Protein AF-A0AAX2S0H6-F1 (afdb_monomer_lite)

Secondary structure (DSSP, 8-state):
------------------------------HHHHHHHHHHHHHHHHHHTSTT-HHHHHHHHHHHHHHHHHHHTS-HHHHHHHHHHHHHHHH--

InterPro domains:
  IPR020493 Uncharacterised protein family HI0310 [PF17274] (29-91)

Sequence (93 aa):
MNIMLKPRSVMIILASVFATITHVQANTLPEQCQKLFKETENLIAEAEKQPGTHVQLAKIKSKLKQSKQQILAMEHDIQIKSCDIGLAKLHTK

pLDDT: mean 82.6, std 18.58, range [35.72, 97.69]

Radius of gyration: 27.83 Å; chains: 1; bounding box: 58×28×86 Å

Organism: Histophilus somni (NCBI:txid731)

Structure (mmCIF, N/CA/C/O backbone):
data_AF-A0AAX2S0H6-F1
#
_entry.id   AF-A0AAX2S0H6-F1
#
loop_
_atom_site.group_PDB
_atom_site.id
_atom_site.type_symbol
_atom_site.label_atom_id
_atom_site.label_alt_id
_atom_site.label_comp_id
_atom_site.label_asym_id
_atom_site.label_entity_id
_atom_site.label_seq_id
_atom_site.pdbx_PDB_ins_code
_atom_site.Cartn_x
_atom_site.Cartn_y
_atom_site.Cartn_z
_atom_site.occupancy
_atom_site.B_iso_or_equiv
_atom_site.auth_seq_id
_atom_site.auth_comp_id
_atom_site.auth_asym_id
_atom_site.auth_atom_id
_atom_site.pdbx_PDB_model_num
ATOM 1 N N . MET A 1 1 ? 44.552 21.184 -65.399 1.00 42.53 1 MET A N 1
ATOM 2 C CA . MET A 1 1 ? 43.901 19.937 -65.860 1.00 42.53 1 MET A CA 1
ATOM 3 C C . MET A 1 1 ? 43.091 19.399 -64.697 1.00 42.53 1 MET A C 1
ATOM 5 O O . MET A 1 1 ? 43.671 18.856 -63.769 1.00 42.53 1 MET A O 1
ATOM 9 N N . ASN A 1 2 ? 41.779 19.632 -64.702 1.00 35.72 2 ASN A N 1
ATOM 10 C CA . ASN A 1 2 ? 40.897 19.213 -63.614 1.00 35.72 2 ASN A CA 1
ATOM 11 C C . ASN A 1 2 ? 40.229 17.899 -64.020 1.00 35.72 2 ASN A C 1
ATOM 13 O O . ASN A 1 2 ? 39.490 17.862 -65.002 1.00 35.72 2 ASN A O 1
ATOM 17 N N . ILE A 1 3 ? 40.504 16.826 -63.280 1.00 50.69 3 ILE A N 1
ATOM 18 C CA . ILE A 1 3 ? 39.831 15.540 -63.459 1.00 50.69 3 ILE A CA 1
ATOM 19 C C . ILE A 1 3 ? 38.497 15.629 -62.719 1.00 50.69 3 ILE A C 1
ATOM 21 O O . ILE A 1 3 ? 38.436 15.660 -61.493 1.00 50.69 3 ILE A O 1
ATOM 25 N N . MET A 1 4 ? 37.428 15.731 -63.502 1.00 49.31 4 MET A N 1
ATOM 26 C CA . MET A 1 4 ? 36.046 15.758 -63.048 1.00 49.31 4 MET A CA 1
ATOM 27 C C . MET A 1 4 ? 35.574 14.315 -62.837 1.00 49.31 4 MET A C 1
ATOM 29 O O . MET A 1 4 ? 35.252 13.617 -63.797 1.00 49.31 4 MET A O 1
ATOM 33 N N . LEU A 1 5 ? 35.543 13.855 -61.584 1.00 56.44 5 LEU A N 1
ATOM 34 C CA . LEU A 1 5 ? 34.917 12.587 -61.210 1.00 56.44 5 LEU A CA 1
ATOM 35 C C . LEU A 1 5 ? 33.468 12.876 -60.786 1.00 56.44 5 LEU A C 1
ATOM 37 O O . LEU A 1 5 ? 33.225 13.478 -59.745 1.00 56.44 5 LEU A O 1
ATOM 41 N N . LYS A 1 6 ? 32.498 12.491 -61.624 1.00 59.22 6 LYS A N 1
ATOM 42 C CA . LYS A 1 6 ? 31.060 12.526 -61.310 1.00 59.22 6 LYS A CA 1
ATOM 43 C C . LYS A 1 6 ? 30.709 11.347 -60.391 1.00 59.22 6 LYS A C 1
ATOM 45 O O . LYS A 1 6 ? 30.780 10.212 -60.865 1.00 59.22 6 LYS A O 1
ATOM 50 N N . PRO A 1 7 ? 30.255 11.555 -59.143 1.00 57.03 7 PRO A N 1
ATOM 51 C CA . PRO A 1 7 ? 29.583 10.497 -58.406 1.00 57.03 7 PRO A CA 1
ATOM 52 C C . PRO A 1 7 ? 28.163 10.346 -58.964 1.00 57.03 7 PRO A C 1
ATOM 54 O O . PRO A 1 7 ? 27.322 11.239 -58.862 1.00 57.03 7 PRO A O 1
ATOM 57 N N . ARG A 1 8 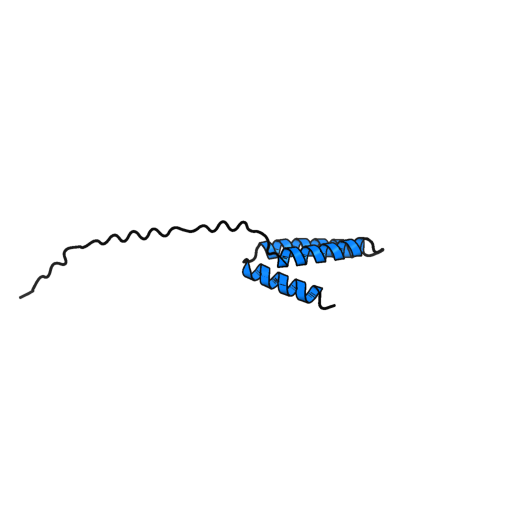? 27.912 9.212 -59.619 1.00 57.41 8 ARG A N 1
ATOM 58 C CA . ARG A 1 8 ? 26.576 8.785 -60.035 1.00 57.41 8 ARG A CA 1
ATOM 59 C C . ARG A 1 8 ? 25.778 8.500 -58.760 1.00 57.41 8 ARG A C 1
ATOM 61 O O . ARG A 1 8 ? 26.133 7.600 -58.008 1.00 57.41 8 ARG A O 1
ATOM 68 N N . SER A 1 9 ? 24.750 9.307 -58.511 1.00 57.41 9 SER A N 1
ATOM 69 C CA . SER A 1 9 ? 23.854 9.214 -57.360 1.00 57.41 9 SER A CA 1
ATOM 70 C C . SER A 1 9 ? 23.305 7.797 -57.185 1.00 57.41 9 SER A C 1
ATOM 72 O O . SER A 1 9 ? 22.453 7.361 -57.957 1.00 57.41 9 SER A O 1
ATOM 74 N N . VAL A 1 10 ? 23.773 7.090 -56.158 1.00 58.81 10 VAL A N 1
ATOM 75 C CA . VAL A 1 10 ? 23.117 5.883 -55.645 1.00 58.81 10 VAL A CA 1
ATOM 76 C C . VAL A 1 10 ? 22.330 6.320 -54.418 1.00 58.81 10 VAL A C 1
ATOM 78 O O . VAL A 1 10 ? 22.852 6.409 -53.310 1.00 58.81 10 VAL A O 1
ATOM 81 N N . MET A 1 11 ? 21.071 6.683 -54.647 1.00 54.88 11 MET A N 1
ATOM 82 C CA . MET A 1 11 ? 20.124 7.019 -53.593 1.00 54.88 11 MET A CA 1
ATOM 83 C C . MET A 1 11 ? 19.642 5.709 -52.955 1.00 54.88 11 MET A C 1
ATOM 85 O O . MET A 1 11 ? 18.665 5.111 -53.397 1.00 54.88 11 MET A O 1
ATOM 89 N N . ILE A 1 12 ? 20.372 5.227 -51.947 1.00 62.19 12 ILE A N 1
ATOM 90 C CA . ILE A 1 12 ? 19.936 4.108 -51.103 1.00 62.19 12 ILE A CA 1
ATOM 91 C C . ILE A 1 12 ? 18.867 4.658 -50.158 1.00 62.19 12 ILE A C 1
ATOM 93 O O . ILE A 1 12 ? 19.176 5.240 -49.120 1.00 62.19 12 ILE A O 1
ATOM 97 N N . ILE A 1 13 ? 17.598 4.515 -50.540 1.00 59.38 13 ILE A N 1
ATOM 98 C CA . ILE A 1 13 ? 16.469 4.788 -49.648 1.00 59.38 13 ILE A CA 1
ATOM 99 C C . ILE A 1 13 ? 16.362 3.595 -48.694 1.00 59.38 13 ILE A C 1
ATOM 101 O O . ILE A 1 13 ? 15.661 2.621 -48.960 1.00 59.38 13 ILE A O 1
ATOM 105 N N . LEU A 1 14 ? 17.113 3.651 -47.593 1.00 60.25 14 LEU A N 1
ATOM 106 C CA . LEU A 1 14 ? 16.956 2.730 -46.474 1.00 60.25 14 LEU A CA 1
ATOM 107 C C . LEU A 1 14 ? 15.702 3.166 -45.704 1.00 60.25 14 LEU A C 1
ATOM 109 O O . LEU A 1 14 ? 15.765 3.973 -44.779 1.00 60.25 14 LEU A O 1
ATOM 113 N N . ALA A 1 15 ? 14.534 2.694 -46.136 1.00 59.25 15 ALA A N 1
ATOM 114 C CA . ALA A 1 15 ? 13.301 2.878 -45.385 1.00 59.25 15 ALA A CA 1
ATOM 115 C C . ALA A 1 15 ? 13.371 2.008 -44.120 1.00 59.25 15 ALA A C 1
ATOM 117 O O . ALA A 1 15 ? 12.935 0.858 -44.117 1.00 59.25 15 ALA A O 1
ATOM 118 N N . SER A 1 16 ? 13.969 2.534 -43.044 1.00 60.47 16 SER A N 1
ATOM 119 C CA . SER A 1 16 ? 13.862 1.916 -41.726 1.00 60.47 16 SER A CA 1
ATOM 120 C C . SER A 1 16 ? 12.419 2.073 -41.262 1.00 60.47 16 SER A C 1
ATOM 122 O O . SER A 1 16 ? 12.015 3.130 -40.771 1.00 60.47 16 SER A O 1
ATOM 124 N N . VAL A 1 17 ? 11.622 1.026 -41.444 1.00 62.22 17 VAL A N 1
ATOM 125 C CA . VAL A 1 17 ? 10.330 0.910 -40.778 1.00 62.22 17 VAL A CA 1
ATOM 126 C C . VAL A 1 17 ? 10.638 0.704 -39.296 1.00 62.22 17 VAL A C 1
ATOM 128 O O . VAL A 1 17 ? 10.844 -0.418 -38.842 1.00 62.22 17 VAL A O 1
ATOM 131 N N . PHE A 1 18 ? 10.738 1.799 -38.539 1.00 65.06 18 PHE A N 1
ATOM 132 C CA . PHE A 1 18 ? 10.642 1.737 -37.086 1.00 65.06 18 PHE A CA 1
ATOM 133 C C . PHE A 1 18 ? 9.204 1.334 -36.774 1.00 65.06 18 PHE A C 1
ATOM 135 O O . PHE A 1 18 ? 8.306 2.170 -36.712 1.00 65.06 18 PHE A O 1
ATOM 142 N N . ALA A 1 19 ? 8.977 0.029 -36.640 1.00 58.84 19 ALA A N 1
ATOM 143 C CA . ALA A 1 19 ? 7.784 -0.477 -35.994 1.00 58.84 19 ALA A CA 1
ATOM 144 C C . ALA A 1 19 ? 7.822 0.032 -34.548 1.00 58.84 19 ALA A C 1
ATOM 146 O O . ALA A 1 19 ? 8.599 -0.450 -33.723 1.00 58.84 19 ALA A O 1
ATOM 147 N N . THR A 1 20 ? 7.028 1.056 -34.252 1.00 54.31 20 THR A N 1
ATOM 148 C CA . THR A 1 20 ? 6.728 1.448 -32.882 1.00 54.31 20 THR A CA 1
ATOM 149 C C . THR A 1 20 ? 5.953 0.295 -32.257 1.00 54.31 20 THR A C 1
ATOM 151 O O . THR A 1 20 ? 4.749 0.151 -32.452 1.00 54.31 20 THR A O 1
ATOM 154 N N . ILE A 1 21 ? 6.660 -0.575 -31.534 1.00 61.94 21 ILE A N 1
ATOM 155 C CA . ILE A 1 21 ? 6.034 -1.545 -30.640 1.00 61.94 21 ILE A CA 1
ATOM 156 C C . ILE A 1 21 ? 5.388 -0.711 -29.536 1.00 61.94 21 ILE A C 1
ATOM 158 O O . ILE A 1 21 ? 6.027 -0.345 -28.551 1.00 61.94 21 ILE A O 1
ATOM 162 N N . THR A 1 22 ? 4.124 -0.346 -29.720 1.00 49.56 22 THR A N 1
ATOM 163 C CA . THR A 1 22 ? 3.280 0.101 -28.623 1.00 49.56 22 THR A CA 1
ATOM 164 C C . THR A 1 22 ? 3.055 -1.120 -27.747 1.00 49.56 22 THR A C 1
ATOM 166 O O . THR A 1 22 ? 2.158 -1.929 -27.976 1.00 49.56 22 THR A O 1
ATOM 169 N N . HIS A 1 23 ? 3.935 -1.298 -26.762 1.00 49.81 23 HIS A N 1
ATOM 170 C CA . HIS A 1 23 ? 3.711 -2.240 -25.683 1.00 49.81 23 HIS A CA 1
ATOM 171 C C . HIS A 1 23 ? 2.484 -1.734 -24.923 1.00 49.81 23 HIS A C 1
ATOM 173 O O . HIS A 1 23 ? 2.588 -0.906 -24.021 1.00 49.81 23 HIS A O 1
ATOM 179 N N . VAL A 1 24 ? 1.297 -2.191 -25.324 1.00 48.66 24 VAL A N 1
ATOM 180 C CA . VAL A 1 24 ? 0.094 -2.098 -24.501 1.00 48.66 24 VAL A CA 1
ATOM 181 C C . VAL A 1 24 ? 0.315 -3.083 -23.357 1.00 48.66 24 VAL A C 1
ATOM 183 O O . VAL A 1 24 ? -0.255 -4.170 -23.313 1.00 48.66 24 VAL A O 1
ATOM 186 N N . GLN A 1 25 ? 1.217 -2.723 -22.441 1.00 50.41 25 GLN A N 1
ATOM 187 C CA . GLN A 1 25 ? 1.184 -3.257 -21.097 1.00 50.41 25 GLN A CA 1
ATOM 188 C C . GLN A 1 25 ? -0.177 -2.793 -20.604 1.00 50.41 25 GLN A C 1
ATOM 190 O O . GLN A 1 25 ? -0.412 -1.597 -20.436 1.00 50.41 25 GLN A O 1
ATOM 195 N N . ALA A 1 26 ? -1.121 -3.717 -20.445 1.00 48.56 26 ALA A N 1
ATOM 196 C CA . ALA A 1 26 ? -2.192 -3.455 -19.508 1.00 48.56 26 ALA A CA 1
ATOM 197 C C . ALA A 1 26 ? -1.482 -2.948 -18.244 1.00 48.56 26 ALA A C 1
ATOM 199 O O . ALA A 1 26 ? -0.593 -3.641 -17.752 1.00 48.56 26 ALA A O 1
ATOM 200 N N . ASN A 1 27 ? -1.767 -1.712 -17.817 1.00 58.06 27 ASN A N 1
ATOM 201 C CA . ASN A 1 27 ? -1.203 -1.084 -16.619 1.00 58.06 27 ASN A CA 1
ATOM 202 C C . ASN A 1 27 ? -1.697 -1.846 -15.380 1.00 58.06 27 ASN A C 1
ATOM 204 O O . ASN A 1 27 ? -2.457 -1.336 -14.556 1.00 58.06 27 ASN A O 1
ATOM 208 N N . THR A 1 28 ? -1.349 -3.121 -15.289 1.00 75.81 28 THR A N 1
ATOM 209 C CA . THR A 1 28 ? -1.656 -3.978 -14.169 1.00 75.81 28 THR A CA 1
ATOM 210 C C . THR A 1 28 ? -0.725 -3.538 -13.067 1.00 75.81 28 THR A C 1
ATOM 212 O O . THR A 1 28 ? 0.493 -3.642 -13.197 1.00 75.81 28 THR A O 1
ATOM 215 N N . LEU A 1 29 ? -1.311 -3.001 -12.002 1.00 86.75 29 LEU A N 1
ATOM 216 C CA . LEU A 1 29 ? -0.586 -2.640 -10.797 1.00 86.75 29 LEU A CA 1
ATOM 217 C C . LEU A 1 29 ? 0.331 -3.815 -10.385 1.00 86.75 29 LEU A C 1
ATOM 219 O O . LEU A 1 29 ? -0.184 -4.936 -10.298 1.00 86.75 29 LEU A O 1
ATOM 223 N N . PRO A 1 30 ? 1.630 -3.589 -10.111 1.00 94.31 30 PRO A N 1
ATOM 224 C CA . PRO A 1 30 ? 2.557 -4.652 -9.736 1.00 94.31 30 PRO A CA 1
ATOM 225 C C . PRO A 1 30 ? 2.052 -5.476 -8.550 1.00 94.31 30 PRO A C 1
ATOM 227 O O . PRO A 1 30 ? 1.387 -4.948 -7.651 1.00 94.31 30 PRO A O 1
ATOM 230 N N . GLU A 1 31 ? 2.393 -6.762 -8.513 1.00 95.75 31 GLU A N 1
ATOM 231 C CA . GLU A 1 31 ? 1.954 -7.689 -7.461 1.00 95.75 31 GLU A CA 1
ATOM 232 C C . GLU A 1 31 ? 2.334 -7.189 -6.058 1.00 95.75 31 GLU A C 1
ATOM 234 O O . GLU A 1 31 ? 1.531 -7.243 -5.125 1.00 95.75 31 GLU A O 1
ATOM 239 N N . GLN A 1 32 ? 3.524 -6.605 -5.921 1.00 95.56 32 GLN A N 1
ATOM 240 C CA . GLN A 1 32 ? 4.031 -6.052 -4.665 1.00 95.56 32 GLN A CA 1
ATOM 241 C C . GLN A 1 32 ? 3.122 -4.937 -4.142 1.00 95.56 32 GLN A C 1
ATOM 243 O O . GLN A 1 32 ? 2.814 -4.868 -2.952 1.00 95.56 32 GLN A O 1
ATOM 248 N N . CYS A 1 33 ? 2.626 -4.089 -5.042 1.00 96.56 33 CYS A N 1
ATOM 249 C CA . CYS A 1 33 ? 1.683 -3.037 -4.697 1.00 96.56 33 CYS A CA 1
ATOM 250 C C . CYS A 1 33 ? 0.305 -3.597 -4.346 1.00 96.56 33 CYS A C 1
ATOM 252 O O . CYS A 1 33 ? -0.314 -3.134 -3.388 1.00 96.56 33 CYS A O 1
ATOM 254 N N . GLN A 1 34 ? -0.171 -4.610 -5.077 1.00 96.00 34 GLN A N 1
ATOM 255 C CA . GLN A 1 34 ? -1.423 -5.292 -4.739 1.00 96.00 34 GLN A CA 1
ATOM 256 C C . GLN A 1 34 ? -1.360 -5.886 -3.328 1.00 96.00 34 GLN A C 1
ATOM 258 O O . GLN A 1 34 ? -2.278 -5.681 -2.530 1.00 96.00 34 GL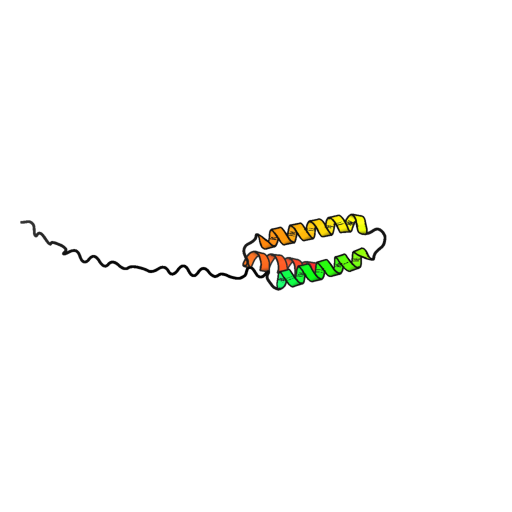N A O 1
ATOM 263 N N . LYS A 1 35 ? -0.253 -6.560 -2.998 1.00 97.19 35 LYS A N 1
ATOM 264 C CA . LYS A 1 35 ? -0.008 -7.134 -1.675 1.00 97.19 35 LYS A CA 1
ATOM 265 C C . LYS A 1 35 ? 0.033 -6.055 -0.591 1.00 97.19 35 LYS A C 1
ATOM 267 O O . LYS A 1 35 ? -0.710 -6.157 0.382 1.00 97.19 35 LYS A O 1
ATOM 272 N N . LEU A 1 36 ? 0.819 -4.992 -0.792 1.00 97.25 36 LEU A N 1
ATOM 273 C CA . LEU A 1 36 ? 0.942 -3.887 0.164 1.00 97.25 36 LEU A CA 1
ATOM 274 C C . LEU A 1 36 ? -0.413 -3.256 0.493 1.00 97.25 36 LEU A C 1
ATOM 276 O O . LEU A 1 36 ? -0.758 -3.077 1.664 1.00 97.25 36 LEU A O 1
ATOM 280 N N . PHE A 1 37 ? -1.184 -2.907 -0.540 1.00 96.38 37 PHE A N 1
ATOM 281 C CA . PHE A 1 37 ? -2.474 -2.258 -0.340 1.00 96.38 37 PHE A CA 1
ATOM 282 C C . PHE A 1 37 ? -3.470 -3.192 0.334 1.00 96.38 37 PHE A C 1
ATOM 284 O O . PHE A 1 37 ? -4.126 -2.762 1.277 1.00 96.38 37 PHE A O 1
ATOM 291 N N . LYS A 1 38 ? -3.524 -4.466 -0.066 1.00 97.12 38 LYS A N 1
ATOM 292 C CA . LYS A 1 38 ? -4.409 -5.456 0.556 1.00 97.12 38 LYS A CA 1
ATOM 293 C C . LYS A 1 38 ? -4.105 -5.645 2.042 1.00 97.12 38 LYS A C 1
ATOM 295 O O . LYS A 1 38 ? -5.018 -5.645 2.862 1.00 97.12 38 LYS A O 1
ATOM 300 N N . GLU A 1 39 ? -2.836 -5.794 2.410 1.00 97.38 39 GLU A N 1
ATOM 301 C CA . GLU A 1 39 ? -2.451 -5.946 3.816 1.00 97.38 39 GLU A CA 1
ATOM 302 C C . GLU A 1 39 ? -2.763 -4.685 4.630 1.00 97.38 39 GLU A C 1
ATOM 304 O O . GLU A 1 39 ? -3.282 -4.775 5.742 1.00 97.38 39 GLU A O 1
ATOM 309 N N . THR A 1 40 ? -2.537 -3.505 4.052 1.00 96.56 40 THR A N 1
ATOM 310 C CA . THR A 1 40 ? -2.895 -2.235 4.697 1.00 96.56 40 THR A CA 1
ATOM 311 C C . THR A 1 40 ? -4.411 -2.095 4.871 1.00 96.56 40 THR A C 1
ATOM 313 O O . THR A 1 40 ? -4.873 -1.668 5.928 1.00 96.56 40 THR A O 1
ATOM 316 N N . GLU A 1 41 ? -5.203 -2.469 3.864 1.00 96.62 41 GLU A N 1
ATOM 317 C CA . GLU A 1 41 ? -6.671 -2.470 3.924 1.00 96.62 41 GLU A CA 1
ATOM 318 C C . GLU A 1 41 ? -7.191 -3.435 5.000 1.00 96.62 41 GLU A C 1
ATOM 320 O O . GLU A 1 41 ? -8.111 -3.079 5.737 1.00 96.62 41 GLU A O 1
ATOM 325 N N . ASN A 1 42 ? -6.561 -4.603 5.162 1.00 97.06 42 ASN A N 1
ATOM 326 C CA . ASN A 1 42 ? -6.887 -5.539 6.239 1.00 97.06 42 ASN A CA 1
ATOM 327 C C . ASN A 1 42 ? -6.619 -4.933 7.626 1.00 97.06 42 ASN A C 1
ATOM 329 O O . ASN A 1 42 ? -7.493 -4.993 8.489 1.00 97.06 42 ASN A O 1
ATOM 333 N N . LEU A 1 43 ? -5.463 -4.289 7.828 1.00 95.31 43 LEU A N 1
ATOM 334 C CA . LEU A 1 43 ? -5.140 -3.618 9.096 1.00 95.31 43 LEU A CA 1
ATOM 335 C C . LEU A 1 43 ? -6.119 -2.482 9.409 1.00 95.31 43 LEU A C 1
ATOM 337 O O . LEU A 1 43 ? -6.528 -2.296 10.555 1.00 95.31 43 LEU A O 1
ATOM 341 N N . ILE A 1 44 ? -6.525 -1.727 8.386 1.00 95.00 44 ILE A N 1
ATOM 342 C CA . ILE A 1 44 ? -7.568 -0.709 8.522 1.00 95.00 44 ILE A CA 1
ATOM 343 C C . ILE A 1 44 ? -8.884 -1.369 8.949 1.00 95.00 44 ILE A C 1
ATOM 345 O O . ILE A 1 44 ? -9.504 -0.896 9.894 1.00 95.00 44 ILE A O 1
ATOM 349 N N . ALA A 1 45 ? -9.297 -2.469 8.317 1.00 95.31 45 ALA A N 1
ATOM 350 C CA . ALA A 1 45 ? -10.532 -3.169 8.673 1.00 95.31 45 ALA A CA 1
ATOM 351 C C . ALA A 1 45 ? -10.513 -3.729 10.109 1.00 95.31 45 ALA A C 1
ATOM 353 O O . ALA A 1 45 ? -11.551 -3.774 10.772 1.00 95.31 45 ALA A O 1
ATOM 354 N N . GLU A 1 46 ? -9.352 -4.138 10.620 1.00 94.44 46 GLU A N 1
ATO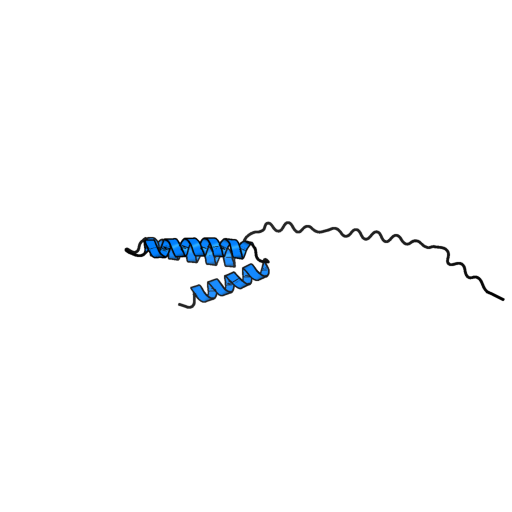M 355 C CA . GLU A 1 46 ? -9.187 -4.515 12.029 1.00 94.44 46 GLU A CA 1
ATOM 356 C C . GLU A 1 46 ? -9.289 -3.303 12.959 1.00 94.44 46 GLU A C 1
ATOM 358 O O . GLU A 1 46 ? -9.990 -3.358 13.971 1.00 94.44 46 GLU A O 1
ATOM 363 N N . ALA A 1 47 ? -8.655 -2.188 12.592 1.00 94.12 47 ALA A N 1
ATOM 364 C CA . ALA A 1 47 ? -8.717 -0.945 13.351 1.00 94.12 47 ALA A CA 1
ATOM 365 C C . ALA A 1 47 ? -10.119 -0.305 13.344 1.00 94.12 47 ALA A C 1
ATOM 367 O O . ALA A 1 47 ? -10.478 0.370 14.304 1.00 94.12 47 ALA A O 1
ATOM 368 N N . GLU A 1 48 ? -10.952 -0.539 12.322 1.00 93.81 48 GLU A N 1
ATOM 369 C CA . GLU A 1 48 ? -12.360 -0.098 12.314 1.00 93.81 48 GLU A CA 1
ATOM 370 C C . GLU A 1 48 ? -13.190 -0.715 13.426 1.00 93.81 48 GLU A C 1
ATOM 372 O O . GLU A 1 48 ? -14.142 -0.090 13.889 1.00 93.81 48 GLU A O 1
ATOM 377 N N . LYS A 1 49 ? -12.842 -1.930 13.851 1.00 94.56 49 LYS A N 1
ATOM 378 C CA . LYS A 1 49 ? -13.560 -2.646 14.909 1.00 94.56 49 LYS A CA 1
ATOM 379 C C . LYS A 1 49 ? -13.199 -2.131 16.302 1.00 94.56 49 LYS A C 1
ATOM 381 O O . LYS A 1 49 ? -13.875 -2.479 17.265 1.00 94.56 49 LYS A O 1
ATOM 386 N N . GLN A 1 50 ? -12.136 -1.337 16.421 1.00 93.38 50 GLN A N 1
ATOM 387 C CA . GLN A 1 50 ? -11.669 -0.810 17.695 1.00 93.38 50 GLN A CA 1
ATOM 388 C C . GLN A 1 50 ? -12.446 0.471 18.062 1.00 93.38 50 GLN A C 1
ATOM 390 O O . GLN A 1 50 ? -12.618 1.365 17.225 1.00 93.38 50 GLN A O 1
ATOM 395 N N . PRO A 1 51 ? -12.941 0.592 19.307 1.00 90.88 51 PRO A N 1
ATOM 396 C CA . PRO A 1 51 ? -13.638 1.793 19.750 1.00 90.88 51 PRO A CA 1
ATOM 397 C C . PRO A 1 51 ? -12.684 2.996 19.793 1.00 90.88 51 PRO A C 1
ATOM 399 O O . PRO A 1 51 ? -11.521 2.891 20.176 1.00 90.88 51 PRO A O 1
ATOM 402 N N . GLY A 1 52 ? -13.182 4.171 19.399 1.00 88.75 52 GLY A N 1
ATOM 403 C CA . GLY A 1 52 ? -12.419 5.427 19.437 1.00 88.75 52 GLY A CA 1
ATOM 404 C C . GLY A 1 52 ? -11.440 5.642 18.274 1.00 88.75 52 GLY A C 1
ATOM 405 O O . GLY A 1 52 ? -10.786 6.682 18.210 1.00 88.75 52 GLY A O 1
ATOM 406 N N . THR A 1 53 ? -11.347 4.713 17.318 1.00 91.06 53 THR A N 1
ATOM 407 C CA . THR A 1 53 ? -10.358 4.778 16.223 1.00 91.06 53 THR A CA 1
ATOM 408 C C . THR A 1 53 ? -10.908 5.406 14.936 1.00 91.06 53 THR A C 1
ATOM 410 O O . THR A 1 53 ? -10.136 5.877 14.100 1.00 91.06 53 THR A O 1
ATOM 413 N N . HIS A 1 54 ? -12.236 5.496 14.785 1.00 90.75 54 HIS A N 1
ATOM 414 C CA . HIS A 1 54 ? -12.912 5.884 13.535 1.00 90.75 54 HIS A CA 1
ATOM 415 C C . HIS A 1 54 ? -12.471 7.251 12.971 1.00 90.75 54 HIS A C 1
ATOM 417 O O . HIS A 1 54 ? -12.279 7.387 11.762 1.00 90.75 54 HIS A O 1
ATOM 423 N N . VAL A 1 55 ? -12.250 8.255 13.834 1.00 86.62 55 VAL A N 1
ATOM 424 C CA . VAL A 1 55 ? -11.825 9.608 13.413 1.00 86.62 55 VAL A CA 1
ATOM 425 C C . VAL A 1 55 ? -10.440 9.574 12.764 1.00 86.62 55 VAL A C 1
ATOM 427 O O . VAL A 1 55 ? -10.227 10.143 11.692 1.00 86.62 55 VAL A O 1
ATOM 430 N N . GLN A 1 56 ? -9.490 8.876 13.391 1.00 88.69 56 GLN A N 1
ATOM 431 C CA . GLN A 1 56 ? -8.132 8.751 12.857 1.00 88.69 56 GLN A CA 1
ATOM 432 C C . GLN A 1 56 ? -8.112 7.880 11.601 1.00 88.69 56 GLN A C 1
ATOM 434 O O . GLN A 1 56 ? -7.351 8.138 10.663 1.00 88.69 56 GLN A O 1
ATOM 439 N N . LEU A 1 57 ? -8.998 6.891 11.545 1.00 94.56 57 LEU A N 1
ATOM 440 C CA . LEU A 1 57 ? -9.048 5.955 10.443 1.00 94.56 57 LEU A CA 1
ATOM 441 C C . LEU A 1 57 ? -9.555 6.567 9.137 1.00 94.56 57 LEU A C 1
ATOM 443 O O . LEU A 1 57 ? -9.029 6.241 8.074 1.00 94.56 57 LEU A O 1
ATOM 447 N N . ALA A 1 58 ? -10.496 7.513 9.200 1.00 91.81 58 ALA A N 1
ATOM 448 C CA . ALA A 1 58 ? -10.924 8.273 8.025 1.00 91.81 58 ALA A CA 1
ATOM 449 C C . ALA A 1 58 ? -9.738 8.993 7.353 1.00 91.81 58 ALA A C 1
ATOM 451 O O . ALA A 1 58 ? -9.570 8.945 6.130 1.00 91.81 58 ALA A O 1
ATOM 452 N N . LYS A 1 59 ? -8.850 9.591 8.159 1.00 94.12 59 LYS A N 1
ATOM 453 C CA . LYS A 1 59 ? -7.626 10.244 7.672 1.00 94.12 59 LYS A CA 1
ATOM 454 C C . LYS A 1 59 ? -6.650 9.237 7.056 1.00 94.12 59 LYS A C 1
ATOM 456 O O . LYS A 1 59 ? -6.054 9.531 6.020 1.00 94.12 59 LYS A O 1
ATOM 461 N N . ILE A 1 60 ? -6.502 8.057 7.659 1.00 94.75 60 ILE A N 1
ATOM 462 C CA . ILE A 1 60 ? -5.648 6.979 7.134 1.00 94.75 60 ILE A CA 1
ATOM 463 C C . ILE A 1 60 ? -6.174 6.486 5.782 1.00 94.75 60 ILE A C 1
ATOM 465 O O . ILE A 1 60 ? -5.411 6.451 4.818 1.00 94.75 60 ILE A O 1
ATOM 469 N N . LYS A 1 61 ? -7.478 6.206 5.668 1.00 95.62 61 LYS A N 1
ATOM 470 C CA . LYS A 1 61 ? -8.119 5.802 4.405 1.00 95.62 61 LYS A CA 1
ATOM 471 C C . LYS A 1 61 ? -7.914 6.839 3.299 1.00 95.62 61 LYS A C 1
ATOM 473 O O . LYS A 1 61 ? -7.559 6.479 2.177 1.00 95.62 61 LYS A O 1
ATOM 478 N N . SER A 1 62 ? -8.067 8.127 3.616 1.00 95.88 62 SER A N 1
ATOM 479 C CA . SER A 1 62 ? -7.819 9.208 2.652 1.00 95.88 62 SER A CA 1
ATOM 480 C C . SER A 1 62 ? -6.367 9.226 2.164 1.00 95.88 62 SER A C 1
ATOM 482 O O . SER A 1 62 ? -6.124 9.355 0.964 1.00 95.88 62 SER A O 1
ATOM 484 N N . LYS A 1 63 ? -5.396 9.070 3.074 1.00 96.00 63 LYS A N 1
ATOM 485 C CA . LYS A 1 63 ? -3.970 9.020 2.718 1.00 96.00 63 LYS A CA 1
ATOM 486 C C . LYS A 1 63 ? -3.619 7.777 1.903 1.00 96.00 63 LYS A C 1
ATOM 488 O O . LYS A 1 63 ? -2.852 7.887 0.952 1.00 96.00 63 LYS A O 1
ATOM 493 N N . LEU A 1 64 ? -4.199 6.623 2.233 1.00 96.31 64 LEU A N 1
ATOM 494 C CA . LEU A 1 64 ? -4.008 5.387 1.475 1.00 96.31 64 LEU A CA 1
ATOM 495 C C . LEU A 1 64 ? -4.518 5.541 0.036 1.00 96.31 64 LEU A C 1
ATOM 497 O O . LEU A 1 64 ? -3.802 5.212 -0.909 1.00 96.31 64 LEU A O 1
ATOM 501 N N . LYS A 1 65 ? -5.715 6.118 -0.142 1.00 96.62 65 LYS A N 1
ATOM 502 C CA . LYS A 1 65 ? -6.275 6.416 -1.468 1.00 96.62 65 LYS A CA 1
ATOM 503 C C . LYS A 1 65 ? -5.360 7.342 -2.274 1.00 96.62 65 LYS A C 1
ATOM 505 O O . LYS A 1 65 ? -5.071 7.045 -3.430 1.00 96.62 65 LYS A O 1
ATOM 510 N N . GLN A 1 66 ? -4.884 8.426 -1.660 1.00 97.19 66 GLN A N 1
ATOM 511 C CA . GLN A 1 66 ? -3.952 9.354 -2.301 1.00 97.19 66 GLN A CA 1
ATOM 512 C C . GLN A 1 66 ? -2.646 8.654 -2.701 1.00 97.19 66 GLN A C 1
ATOM 514 O O . GLN A 1 66 ? -2.196 8.798 -3.834 1.00 97.19 66 GLN A O 1
ATOM 519 N N . SER A 1 67 ? -2.062 7.861 -1.800 1.00 95.12 67 SER A N 1
ATOM 520 C CA . SER A 1 67 ? -0.830 7.112 -2.067 1.00 95.12 67 SER A CA 1
ATOM 521 C C . SER A 1 67 ? -1.000 6.133 -3.231 1.00 95.12 67 SER A C 1
ATOM 523 O O . SER A 1 67 ? -0.139 6.078 -4.106 1.00 95.12 67 SER A O 1
ATOM 525 N N . LYS A 1 68 ? -2.136 5.428 -3.309 1.00 95.06 68 LYS A N 1
ATOM 526 C CA . LYS A 1 68 ? -2.456 4.536 -4.432 1.00 95.06 68 LYS A CA 1
ATOM 527 C C . LYS A 1 68 ? -2.503 5.287 -5.762 1.00 95.06 68 LYS A C 1
ATOM 529 O O . LYS A 1 68 ? -1.927 4.823 -6.739 1.00 95.06 68 LYS A O 1
ATOM 534 N N . GLN A 1 69 ? -3.140 6.458 -5.795 1.00 95.94 69 GLN A N 1
ATOM 535 C CA . GLN A 1 69 ? -3.185 7.297 -6.997 1.00 95.94 69 GLN A CA 1
ATOM 536 C C . GLN A 1 69 ? -1.798 7.806 -7.400 1.00 95.94 69 GLN A C 1
ATOM 538 O O . GLN A 1 69 ? -1.474 7.800 -8.582 1.00 95.94 69 GLN A O 1
ATOM 543 N N . GLN A 1 70 ? -0.974 8.209 -6.430 1.00 95.44 70 GLN A N 1
ATOM 544 C CA . GLN A 1 70 ? 0.397 8.644 -6.694 1.00 95.44 70 GLN A CA 1
ATOM 545 C C . GLN A 1 70 ? 1.247 7.507 -7.258 1.00 95.44 70 GLN A C 1
ATOM 547 O O . GLN A 1 70 ? 1.926 7.718 -8.253 1.00 95.44 70 GLN A O 1
ATOM 552 N N . ILE A 1 71 ? 1.167 6.304 -6.679 1.00 93.31 71 ILE A N 1
ATOM 553 C CA . ILE A 1 71 ? 1.901 5.132 -7.170 1.00 93.31 71 ILE A CA 1
ATOM 554 C C . ILE A 1 71 ? 1.489 4.788 -8.599 1.00 93.31 71 ILE A C 1
ATOM 556 O O . ILE A 1 71 ? 2.355 4.616 -9.446 1.00 93.31 71 ILE A O 1
ATOM 560 N N . LEU A 1 72 ? 0.193 4.788 -8.903 1.00 91.75 72 LEU A N 1
ATOM 561 C CA . LEU A 1 72 ? -0.299 4.527 -10.260 1.00 91.75 72 LEU A CA 1
ATOM 562 C C . LEU A 1 72 ? 0.172 5.553 -11.306 1.00 91.75 72 LEU A C 1
ATOM 564 O O . LEU A 1 72 ? 0.131 5.253 -12.495 1.00 91.75 72 LEU A O 1
ATOM 568 N N . ALA A 1 73 ? 0.599 6.744 -10.878 1.00 94.00 73 ALA A N 1
ATOM 569 C CA . ALA A 1 73 ? 1.134 7.788 -11.749 1.00 94.00 73 ALA A CA 1
ATOM 570 C C . ALA A 1 73 ? 2.666 7.729 -11.916 1.00 94.00 73 ALA A C 1
ATOM 572 O O . ALA A 1 73 ? 3.224 8.567 -12.620 1.00 94.00 73 ALA A O 1
ATOM 573 N N . MET A 1 74 ? 3.353 6.787 -11.260 1.00 92.81 74 MET A N 1
ATOM 574 C CA . MET A 1 74 ? 4.803 6.600 -11.384 1.00 92.81 74 MET A CA 1
ATOM 575 C C . MET A 1 74 ? 5.156 5.551 -12.442 1.00 92.81 74 MET A C 1
ATOM 577 O O . MET A 1 74 ? 4.343 4.693 -12.783 1.00 92.81 74 MET A O 1
ATOM 581 N N . GLU A 1 75 ? 6.410 5.564 -12.888 1.00 94.88 75 GLU A N 1
ATOM 582 C CA . GLU A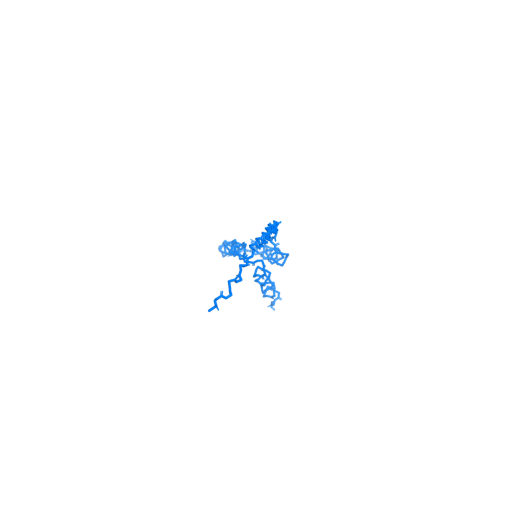 1 75 ? 6.987 4.518 -13.737 1.00 94.88 75 GLU A CA 1
ATOM 583 C C . GLU A 1 75 ? 6.948 3.142 -13.054 1.00 94.88 75 GLU A C 1
ATOM 585 O O . GLU A 1 75 ? 7.158 3.038 -11.845 1.00 94.88 75 GLU A O 1
ATOM 590 N N . HIS A 1 76 ? 6.720 2.075 -13.824 1.00 93.12 76 HIS A N 1
ATOM 591 C CA . HIS A 1 76 ? 6.479 0.719 -13.309 1.00 93.12 76 HIS A CA 1
ATOM 592 C C . HIS A 1 76 ? 7.573 0.210 -12.348 1.00 93.12 76 HIS A C 1
ATOM 594 O O . HIS A 1 76 ? 7.268 -0.294 -11.267 1.00 93.12 76 HIS A O 1
ATOM 600 N N . ASP A 1 77 ? 8.849 0.413 -12.679 1.00 94.75 77 ASP A N 1
ATOM 601 C CA . ASP A 1 77 ? 9.967 0.007 -11.812 1.00 94.75 77 ASP A CA 1
ATOM 602 C C . ASP A 1 77 ? 9.998 0.796 -10.494 1.00 94.75 77 ASP A C 1
ATOM 604 O O . ASP A 1 77 ? 10.362 0.270 -9.437 1.00 94.75 77 ASP A O 1
ATOM 608 N N . ILE A 1 78 ? 9.564 2.059 -10.531 1.00 96.06 78 ILE A N 1
ATOM 609 C CA . ILE A 1 78 ? 9.415 2.886 -9.333 1.00 96.06 78 ILE A CA 1
ATOM 610 C C . ILE A 1 78 ? 8.230 2.397 -8.499 1.00 96.06 78 ILE A C 1
ATOM 612 O O . ILE A 1 78 ? 8.358 2.327 -7.278 1.00 96.06 78 ILE A O 1
ATOM 616 N N . GLN A 1 79 ? 7.119 1.993 -9.126 1.00 95.88 79 GLN A N 1
ATOM 617 C CA . GLN A 1 79 ? 5.993 1.375 -8.418 1.00 95.88 79 GLN A CA 1
ATOM 618 C C . GLN A 1 79 ? 6.453 0.145 -7.634 1.00 95.88 79 GLN A C 1
ATOM 620 O O . GLN A 1 79 ? 6.233 0.084 -6.423 1.00 95.88 79 GLN A O 1
ATOM 625 N N . ILE A 1 80 ? 7.153 -0.782 -8.300 1.00 96.56 80 ILE A N 1
ATOM 626 C CA . ILE A 1 80 ? 7.729 -1.984 -7.682 1.00 96.56 80 ILE A CA 1
ATOM 627 C C . ILE A 1 80 ? 8.572 -1.602 -6.464 1.00 96.56 80 ILE A C 1
ATOM 629 O O . ILE A 1 80 ? 8.272 -2.019 -5.344 1.00 96.56 80 ILE A O 1
ATOM 633 N N . LYS A 1 81 ? 9.566 -0.727 -6.658 1.00 97.50 81 LYS A N 1
ATOM 634 C CA . LYS A 1 81 ? 10.493 -0.327 -5.594 1.00 97.50 81 LYS A CA 1
ATOM 635 C C . LYS A 1 81 ? 9.783 0.347 -4.420 1.00 97.50 81 LYS 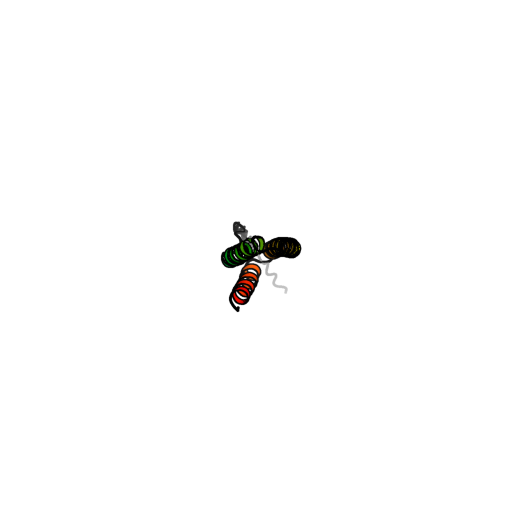A C 1
ATOM 637 O O . LYS A 1 81 ? 10.109 0.082 -3.263 1.00 97.50 81 LYS A O 1
ATOM 642 N N . SER A 1 82 ? 8.824 1.230 -4.691 1.00 96.31 82 SER A N 1
ATOM 643 C CA . SER A 1 82 ? 8.047 1.898 -3.645 1.00 96.31 82 SER A CA 1
ATOM 644 C C . SER A 1 82 ? 7.218 0.907 -2.834 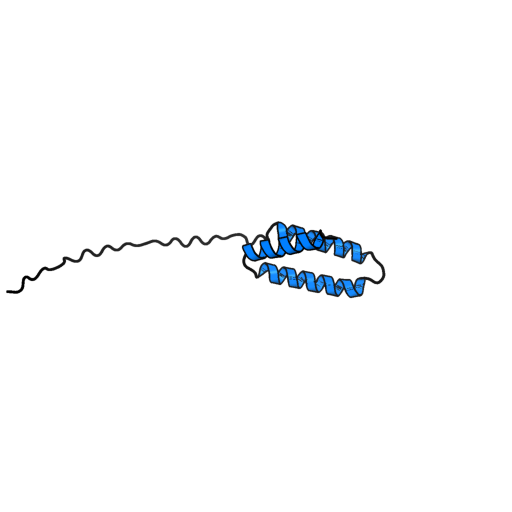1.00 96.31 82 SER A C 1
ATOM 646 O O . SER A 1 82 ? 7.161 1.024 -1.607 1.00 96.31 82 SER A O 1
ATOM 648 N N . CYS A 1 83 ? 6.609 -0.075 -3.494 1.00 97.56 83 CYS A N 1
ATOM 649 C CA . CYS A 1 83 ? 5.783 -1.075 -2.833 1.00 97.56 83 CYS A CA 1
ATOM 650 C C . CYS A 1 83 ? 6.612 -2.101 -2.053 1.00 97.56 83 CYS A C 1
ATOM 652 O O . CYS A 1 83 ? 6.217 -2.453 -0.944 1.00 97.56 83 CYS A O 1
ATOM 654 N N . ASP A 1 84 ? 7.794 -2.482 -2.539 1.00 97.69 84 ASP A N 1
ATOM 655 C CA . ASP A 1 84 ? 8.742 -3.322 -1.794 1.00 97.69 84 ASP A CA 1
ATOM 656 C C . ASP A 1 84 ? 9.212 -2.652 -0.502 1.00 97.69 84 ASP A C 1
ATOM 658 O O . ASP A 1 84 ? 9.187 -3.259 0.570 1.00 97.69 84 ASP A O 1
ATOM 662 N N . ILE A 1 85 ? 9.576 -1.366 -0.569 1.00 97.00 85 ILE A N 1
ATOM 663 C CA . ILE A 1 85 ? 9.939 -0.588 0.626 1.00 97.00 85 ILE A CA 1
ATOM 664 C C . ILE A 1 85 ? 8.753 -0.516 1.596 1.00 97.00 85 ILE A C 1
ATOM 666 O O . ILE A 1 85 ? 8.938 -0.622 2.810 1.00 97.00 85 ILE A O 1
ATOM 670 N N . GLY A 1 86 ? 7.539 -0.321 1.071 1.00 95.94 86 GLY A N 1
ATOM 671 C CA . GLY A 1 86 ? 6.315 -0.303 1.866 1.00 95.94 86 GLY A CA 1
ATOM 672 C C . GLY A 1 86 ? 6.065 -1.629 2.583 1.00 95.94 86 GLY A C 1
ATOM 673 O O . GLY A 1 86 ? 5.822 -1.620 3.787 1.00 95.94 86 GLY A O 1
ATOM 674 N N . LEU A 1 87 ? 6.188 -2.754 1.873 1.00 97.31 87 LEU A N 1
ATOM 675 C CA . LEU A 1 87 ? 6.034 -4.100 2.432 1.00 97.31 87 LEU A CA 1
ATOM 676 C C . LEU A 1 87 ? 7.077 -4.382 3.508 1.00 97.31 87 LEU A C 1
ATOM 678 O O . LEU A 1 87 ? 6.720 -4.795 4.609 1.00 97.31 87 LEU A O 1
ATOM 682 N N . ALA A 1 88 ? 8.350 -4.091 3.227 1.00 97.56 88 ALA A N 1
ATOM 683 C CA . ALA A 1 88 ? 9.423 -4.276 4.194 1.00 97.56 88 ALA A CA 1
ATOM 684 C C . ALA A 1 88 ? 9.127 -3.512 5.492 1.00 97.56 88 ALA A C 1
ATOM 686 O O . ALA A 1 88 ? 9.158 -4.092 6.575 1.00 97.56 88 ALA A O 1
ATOM 687 N N . LYS A 1 89 ? 8.748 -2.231 5.394 1.00 96.19 89 LYS A N 1
ATOM 688 C CA . LYS A 1 89 ? 8.384 -1.419 6.567 1.00 96.19 89 LYS A CA 1
ATOM 689 C C . LYS A 1 89 ? 7.149 -1.940 7.296 1.00 96.19 89 LYS A C 1
ATOM 691 O O . LYS A 1 89 ? 7.126 -1.891 8.520 1.00 96.19 89 LYS A O 1
ATOM 696 N N . LEU A 1 90 ? 6.146 -2.432 6.571 1.00 95.25 90 LEU A N 1
ATOM 697 C CA . LEU A 1 90 ? 4.931 -2.986 7.167 1.00 95.25 90 LEU A CA 1
ATOM 698 C C . LEU A 1 90 ? 5.222 -4.239 8.005 1.00 95.25 90 LEU A C 1
ATOM 700 O O . LEU A 1 90 ? 4.564 -4.473 9.018 1.00 95.25 90 LEU A O 1
ATOM 704 N N . HIS A 1 91 ? 6.213 -5.032 7.591 1.00 93.88 91 HIS A N 1
ATOM 705 C CA . HIS A 1 91 ? 6.609 -6.273 8.263 1.00 93.88 91 HIS A CA 1
ATOM 706 C C . HIS A 1 91 ? 7.712 -6.094 9.306 1.00 93.88 91 HIS A C 1
ATOM 708 O O . HIS A 1 91 ? 7.921 -6.998 10.110 1.00 93.88 91 HIS A O 1
ATOM 714 N N . THR A 1 92 ? 8.384 -4.940 9.348 1.00 88.50 92 THR A N 1
ATOM 715 C CA . THR A 1 92 ? 9.429 -4.626 10.343 1.00 88.50 92 THR A CA 1
ATOM 716 C C . THR A 1 92 ? 8.809 -4.176 11.677 1.00 88.50 92 THR A C 1
ATOM 718 O O . THR A 1 92 ? 9.178 -3.131 12.202 1.00 88.50 92 THR A O 1
ATOM 721 N N . LYS A 1 93 ? 7.812 -4.915 12.188 1.00 55.88 93 LYS A N 1
ATOM 722 C CA . LYS A 1 93 ? 7.189 -4.640 13.496 1.00 55.88 93 LYS A CA 1
ATOM 723 C C . LYS A 1 93 ? 8.220 -4.505 14.614 1.00 55.88 93 LYS A C 1
ATOM 725 O O . LYS A 1 93 ? 9.143 -5.347 14.658 1.00 55.88 93 LYS A O 1
#

Foldseek 3Di:
DDDDDDDDDPPPPPPPPPPPPPPPPVLPQDPLQVVLLVVVVVVLVVQVVDPPRVVVSVVVVVVSVVVVVVLSVDDRVVNNVVSVVSVVVVPPD